Protein AF-A0A377Y3T5-F1 (afdb_monomer_lite)

Organism: Klebsiella pneumoniae (NCBI:txid573)

Sequence (74 aa):
MQQKLVPEIACYVDEDTAMAGLVSIDYGIAIMPRITALSYYNVHILKIKNTIPPPLYLSGDHERQGALSGAGVI

Foldseek 3Di:
DDDDDDDDDLDDDDDPLVVLVCVLVVVDDDDDDDDPSNVVGNHDDDDDDDDDPDDDDDDDDPVVPPPPPPDDDD

Structure (mmCIF, N/CA/C/O backbone):
data_AF-A0A377Y3T5-F1
#
_entry.id   AF-A0A377Y3T5-F1
#
loop_
_atom_site.group_PDB
_atom_site.id
_atom_site.type_symbol
_atom_site.label_atom_id
_atom_site.label_alt_id
_atom_site.label_comp_id
_atom_site.label_asym_id
_atom_site.label_entity_id
_atom_site.label_seq_id
_atom_site.pdbx_PDB_ins_code
_atom_site.Cartn_x
_atom_site.Cartn_y
_atom_site.Cartn_z
_atom_site.occupancy
_atom_site.B_iso_or_equiv
_atom_site.auth_seq_id
_atom_site.auth_comp_id
_atom_site.auth_asym_id
_atom_site.auth_atom_id
_atom_site.pdbx_PDB_model_num
ATOM 1 N N . MET A 1 1 ? -11.829 20.044 13.526 1.00 47.69 1 MET A N 1
ATOM 2 C CA . MET A 1 1 ? -11.039 19.387 14.590 1.00 47.69 1 MET A CA 1
ATOM 3 C C . MET A 1 1 ? -10.236 18.266 13.942 1.00 47.69 1 MET A C 1
ATOM 5 O O . MET A 1 1 ? -10.853 17.400 13.336 1.00 47.69 1 MET A O 1
ATOM 9 N N . GLN A 1 2 ? -8.901 18.306 13.969 1.00 59.56 2 GLN A N 1
ATOM 10 C CA . GLN A 1 2 ? -8.077 17.166 13.536 1.00 59.56 2 GLN A CA 1
ATOM 11 C C . GLN A 1 2 ? -8.095 16.118 14.651 1.00 59.56 2 GLN A C 1
ATOM 13 O O . GLN A 1 2 ? -7.663 16.398 15.767 1.00 59.56 2 GLN A O 1
ATOM 18 N N . GLN A 1 3 ? -8.643 14.936 14.372 1.00 70.12 3 GLN A N 1
ATOM 19 C CA . GLN A 1 3 ? -8.591 13.812 15.303 1.00 70.12 3 GLN A CA 1
ATOM 20 C C . GLN A 1 3 ? -7.183 13.212 15.282 1.00 70.12 3 GLN A C 1
ATOM 22 O O . GLN A 1 3 ? -6.662 12.873 14.221 1.00 70.12 3 GLN A O 1
ATOM 27 N N . LYS A 1 4 ? -6.564 13.091 16.459 1.00 79.94 4 LYS A N 1
ATOM 28 C CA . LYS A 1 4 ? -5.283 12.404 16.627 1.00 79.94 4 LYS A CA 1
ATOM 29 C C . LYS A 1 4 ? -5.544 10.898 16.626 1.00 79.94 4 LYS A C 1
ATOM 31 O O . LYS A 1 4 ? -5.924 10.337 17.647 1.00 79.94 4 LYS A O 1
ATOM 36 N N . LEU A 1 5 ? -5.376 10.273 15.467 1.00 84.38 5 LEU A N 1
ATOM 37 C CA . LEU A 1 5 ? -5.432 8.822 15.307 1.00 84.38 5 LEU A CA 1
ATO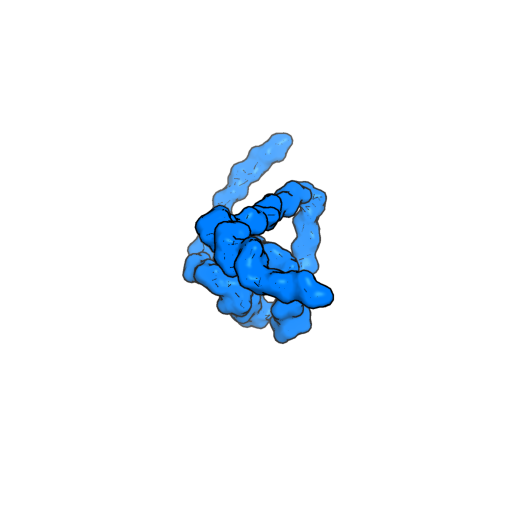M 38 C C . LEU A 1 5 ? -4.018 8.262 15.481 1.00 84.38 5 LEU A C 1
ATOM 40 O O . LEU A 1 5 ? -3.099 8.686 14.783 1.00 84.38 5 LEU A O 1
ATOM 44 N N . VAL A 1 6 ? -3.841 7.344 16.429 1.00 91.56 6 VAL A N 1
ATOM 45 C CA . VAL A 1 6 ? -2.598 6.581 16.600 1.00 91.56 6 VAL A CA 1
ATOM 46 C C . VAL A 1 6 ? -2.867 5.181 16.046 1.00 91.56 6 VAL A C 1
ATOM 48 O O . VAL A 1 6 ? -3.687 4.476 16.635 1.00 91.56 6 VAL A O 1
ATOM 51 N N . PRO A 1 7 ? -2.275 4.796 14.901 1.00 91.12 7 PRO A N 1
ATOM 52 C CA . PRO A 1 7 ? -2.493 3.473 14.330 1.00 91.12 7 PRO A CA 1
ATOM 53 C C . PRO A 1 7 ? -1.778 2.403 15.159 1.00 91.12 7 PRO A C 1
ATOM 55 O O . PRO A 1 7 ? -0.679 2.628 15.666 1.00 91.12 7 PRO A O 1
ATOM 58 N N . GLU A 1 8 ? -2.390 1.229 15.261 1.00 95.00 8 GLU A N 1
ATOM 59 C CA . GLU A 1 8 ? -1.720 0.026 15.747 1.00 95.00 8 GLU A CA 1
ATOM 60 C C . GLU A 1 8 ? -0.845 -0.542 14.623 1.00 95.00 8 GLU A C 1
ATOM 62 O O . GLU A 1 8 ? -1.312 -0.729 13.497 1.00 95.00 8 GLU A O 1
ATOM 67 N N . ILE A 1 9 ? 0.442 -0.759 14.903 1.00 95.19 9 ILE A N 1
ATOM 68 C CA . ILE A 1 9 ? 1.420 -1.178 13.893 1.00 95.19 9 ILE A CA 1
ATOM 69 C C . ILE A 1 9 ? 1.605 -2.691 13.985 1.00 95.19 9 ILE A C 1
ATOM 71 O O . ILE A 1 9 ? 2.206 -3.183 14.936 1.00 95.19 9 ILE A O 1
ATOM 75 N N . ALA A 1 10 ? 1.120 -3.418 12.976 1.00 95.12 10 ALA A N 1
ATOM 76 C CA . ALA A 1 10 ? 1.253 -4.873 12.914 1.00 95.12 10 ALA A CA 1
ATOM 77 C C . ALA A 1 10 ? 2.679 -5.333 12.553 1.00 95.12 10 ALA A C 1
ATOM 79 O O . ALA A 1 10 ? 3.161 -6.332 13.082 1.00 95.12 10 ALA A O 1
ATOM 80 N N . CYS A 1 11 ? 3.351 -4.636 11.629 1.00 95.88 11 CYS A N 1
ATOM 81 C CA . CYS A 1 11 ? 4.730 -4.917 11.222 1.00 95.88 11 CYS A CA 1
ATOM 82 C C . CYS A 1 11 ? 5.342 -3.737 10.448 1.00 95.88 11 CYS A C 1
ATOM 84 O O . CYS A 1 11 ? 4.632 -2.810 10.057 1.00 95.88 11 CYS A O 1
ATOM 86 N N . TYR A 1 12 ? 6.654 -3.804 10.212 1.00 96.81 12 TYR A N 1
ATOM 87 C CA . TYR A 1 12 ? 7.394 -2.893 9.338 1.00 96.81 12 TYR A CA 1
ATOM 88 C C . TYR A 1 12 ? 7.937 -3.668 8.138 1.00 96.81 12 TYR A C 1
ATOM 90 O O . TYR A 1 12 ? 8.441 -4.779 8.303 1.00 96.81 12 TYR A O 1
ATOM 98 N N . VAL A 1 13 ? 7.821 -3.085 6.945 1.00 96.56 13 VAL A N 1
ATOM 99 C CA . VAL A 1 13 ? 8.225 -3.689 5.670 1.00 96.56 13 VAL A CA 1
ATOM 100 C C . VAL A 1 13 ? 8.792 -2.593 4.774 1.00 96.56 13 VAL A C 1
ATOM 102 O O . VAL A 1 13 ? 8.205 -1.516 4.697 1.00 96.56 13 VAL A O 1
ATOM 105 N N . ASP A 1 14 ? 9.902 -2.879 4.096 1.00 96.12 14 ASP A N 1
ATOM 106 C CA . ASP A 1 14 ? 10.581 -1.897 3.240 1.00 96.12 14 ASP A CA 1
ATOM 107 C C . ASP A 1 14 ? 10.0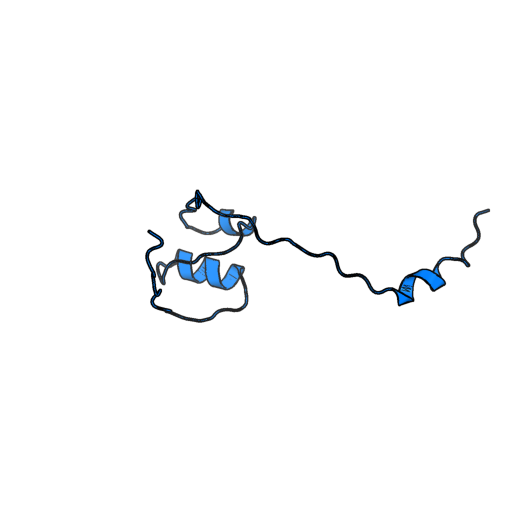17 -1.846 1.810 1.00 96.12 14 ASP A C 1
ATOM 109 O O . ASP A 1 14 ? 10.036 -0.794 1.177 1.00 96.12 14 ASP A O 1
ATOM 113 N N . GLU A 1 15 ? 9.524 -2.972 1.282 1.00 96.12 15 GLU A N 1
ATOM 114 C CA . GLU A 1 15 ? 9.115 -3.091 -0.123 1.00 96.12 15 GLU A CA 1
ATOM 115 C C . GLU A 1 15 ? 7.588 -3.041 -0.309 1.00 96.12 15 GLU A C 1
ATOM 117 O O . GLU A 1 15 ? 6.835 -3.789 0.323 1.00 96.12 15 GLU A O 1
ATOM 122 N N . ASP A 1 16 ? 7.123 -2.210 -1.248 1.00 95.31 16 ASP A N 1
ATOM 123 C CA . ASP A 1 16 ? 5.695 -2.025 -1.545 1.00 95.31 16 ASP A CA 1
ATOM 124 C C . ASP A 1 16 ? 4.990 -3.322 -1.981 1.00 95.31 16 ASP A C 1
ATOM 126 O O . ASP A 1 16 ? 3.821 -3.553 -1.663 1.00 95.31 16 ASP A O 1
ATOM 130 N N . THR A 1 17 ? 5.692 -4.189 -2.714 1.00 96.25 17 THR A N 1
ATOM 131 C CA . THR A 1 17 ? 5.161 -5.475 -3.194 1.00 96.25 17 THR A CA 1
ATOM 132 C C . THR A 1 17 ? 4.925 -6.445 -2.036 1.00 96.25 17 THR A C 1
ATOM 134 O O . THR A 1 17 ? 3.875 -7.086 -1.979 1.00 96.25 17 THR A O 1
ATOM 137 N N . ALA A 1 18 ? 5.846 -6.496 -1.072 1.00 96.12 18 ALA A N 1
ATOM 138 C CA . ALA A 1 18 ? 5.707 -7.290 0.141 1.00 96.12 18 ALA A CA 1
ATOM 139 C C . ALA A 1 18 ? 4.544 -6.783 1.009 1.00 96.12 18 ALA A C 1
ATOM 141 O O . ALA A 1 18 ? 3.744 -7.588 1.490 1.00 96.12 18 ALA A O 1
ATOM 142 N N . MET A 1 19 ? 4.377 -5.460 1.136 1.00 96.69 19 MET A N 1
ATOM 143 C CA . MET A 1 19 ? 3.205 -4.876 1.802 1.00 96.69 19 MET A CA 1
ATOM 144 C C . MET A 1 19 ? 1.893 -5.282 1.120 1.00 96.69 19 MET A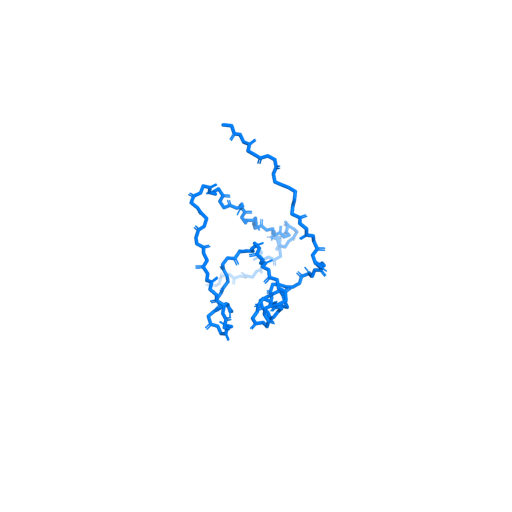 C 1
ATOM 146 O O . MET A 1 19 ? 0.955 -5.705 1.796 1.00 96.69 19 MET A O 1
ATOM 150 N N . ALA A 1 20 ? 1.820 -5.204 -0.213 1.00 96.69 20 ALA A N 1
ATOM 151 C CA . ALA A 1 20 ? 0.636 -5.615 -0.967 1.00 96.69 20 ALA A CA 1
ATOM 152 C C . ALA A 1 20 ? 0.312 -7.108 -0.779 1.00 96.69 20 ALA A C 1
ATOM 154 O O . ALA A 1 20 ? -0.855 -7.465 -0.608 1.00 96.69 20 ALA A O 1
ATOM 155 N N . GLY A 1 21 ? 1.339 -7.963 -0.743 1.00 96.50 21 GLY A N 1
ATOM 156 C CA . GLY A 1 21 ? 1.197 -9.386 -0.445 1.00 96.50 21 GLY A CA 1
ATOM 157 C C . GLY A 1 21 ? 0.570 -9.639 0.927 1.00 96.50 21 GLY A C 1
ATOM 158 O O . GLY A 1 21 ? -0.393 -10.398 1.022 1.00 96.50 21 GLY A O 1
ATOM 159 N N . LEU A 1 22 ? 1.038 -8.950 1.972 1.00 97.38 22 LEU A N 1
ATOM 160 C CA . LEU A 1 22 ? 0.486 -9.078 3.328 1.00 97.38 22 LEU A CA 1
ATOM 161 C C . LEU A 1 22 ? -0.976 -8.622 3.413 1.00 97.38 22 LEU A C 1
ATOM 163 O O . LEU A 1 22 ? -1.803 -9.302 4.019 1.00 97.38 22 LEU A O 1
ATOM 167 N N . VAL A 1 23 ?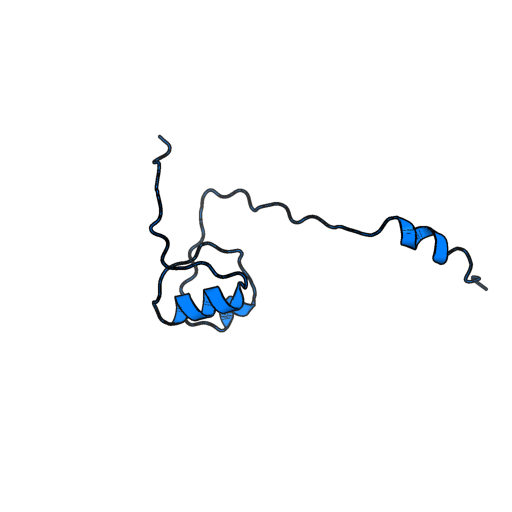 -1.322 -7.504 2.772 1.00 97.12 23 VAL A N 1
ATOM 168 C CA . VAL A 1 23 ? -2.713 -7.025 2.724 1.00 97.12 23 VAL A CA 1
ATOM 169 C C . VAL A 1 23 ? -3.614 -8.013 1.974 1.00 97.12 23 VAL A C 1
ATOM 171 O O . VAL A 1 23 ? -4.759 -8.204 2.364 1.00 97.12 23 VAL A O 1
ATOM 174 N N . SER A 1 24 ? -3.105 -8.687 0.936 1.00 97.50 24 SER A N 1
ATOM 175 C CA . SER A 1 24 ? -3.894 -9.636 0.133 1.00 97.50 24 SER A CA 1
ATOM 176 C C . SER A 1 24 ? -4.291 -10.929 0.855 1.00 97.50 24 SER A C 1
ATOM 178 O O . SER A 1 24 ? -5.159 -11.650 0.367 1.00 97.50 24 SER A O 1
ATOM 180 N N . ILE A 1 25 ? -3.668 -11.216 2.002 1.00 97.19 25 ILE A N 1
ATOM 181 C CA . ILE A 1 25 ? -3.984 -12.358 2.873 1.00 97.19 25 ILE A CA 1
ATOM 182 C C . ILE A 1 25 ? -4.654 -11.924 4.186 1.00 97.19 25 ILE A C 1
ATOM 184 O O . ILE A 1 25 ? -4.605 -12.657 5.171 1.00 97.19 25 ILE A O 1
ATOM 188 N N . ASP A 1 26 ? -5.230 -10.718 4.218 1.00 96.44 26 ASP A N 1
ATOM 189 C CA . ASP A 1 26 ? -5.908 -10.132 5.381 1.00 96.44 26 ASP A CA 1
ATOM 190 C C . ASP A 1 26 ? -5.020 -9.992 6.636 1.00 96.44 26 ASP A C 1
ATOM 192 O O . ASP A 1 26 ? -5.519 -9.953 7.761 1.00 96.44 26 ASP A O 1
ATOM 196 N N . TYR A 1 27 ? -3.695 -9.860 6.476 1.00 97.00 27 TYR A N 1
ATOM 197 C CA . TYR A 1 27 ? -2.791 -9.617 7.612 1.00 97.00 27 TYR A CA 1
ATOM 198 C C . TYR A 1 27 ? -3.009 -8.230 8.246 1.00 97.00 27 TYR A C 1
ATOM 200 O O . TYR A 1 27 ? -2.743 -8.021 9.428 1.00 97.00 27 TYR A O 1
ATOM 208 N N . GLY A 1 28 ? -3.488 -7.261 7.461 1.00 95.12 28 GLY A N 1
ATOM 209 C CA . GLY A 1 28 ? -3.761 -5.902 7.916 1.00 95.12 28 GLY A CA 1
ATOM 210 C C . GLY A 1 28 ? -4.117 -4.956 6.770 1.00 95.12 28 GLY A C 1
ATOM 211 O O . GLY A 1 28 ? -4.391 -5.382 5.651 1.00 95.12 28 GLY A O 1
ATOM 212 N N . ILE A 1 29 ? -4.087 -3.652 7.051 1.00 95.75 29 ILE A N 1
ATOM 213 C CA . ILE A 1 29 ? -4.299 -2.584 6.064 1.00 95.75 29 ILE A CA 1
ATOM 214 C C . ILE A 1 29 ? -3.016 -1.776 5.862 1.00 95.75 29 ILE A C 1
ATOM 216 O O . ILE A 1 29 ? -2.218 -1.632 6.786 1.00 95.75 29 ILE A O 1
ATOM 220 N N . ALA A 1 30 ? -2.841 -1.201 4.672 1.00 95.44 30 ALA A N 1
ATOM 221 C CA . ALA A 1 30 ? -1.684 -0.371 4.348 1.00 95.44 30 ALA A CA 1
ATOM 222 C C . ALA A 1 30 ? -2.100 0.971 3.733 1.00 95.44 30 ALA A C 1
ATOM 224 O O . ALA A 1 30 ? -3.050 1.053 2.951 1.00 95.44 30 ALA A O 1
ATOM 225 N N . ILE A 1 31 ? -1.349 2.024 4.064 1.00 92.88 31 ILE A N 1
ATOM 226 C CA . ILE A 1 31 ? -1.387 3.319 3.379 1.00 92.88 31 ILE A CA 1
ATOM 227 C C . ILE A 1 31 ? -0.085 3.429 2.592 1.00 92.88 31 ILE A C 1
ATOM 229 O O . ILE A 1 31 ? 0.978 3.594 3.179 1.00 92.88 31 ILE A O 1
ATOM 233 N N . MET A 1 32 ? -0.172 3.335 1.268 1.00 92.00 32 MET A N 1
ATOM 234 C CA . MET A 1 32 ? 0.988 3.355 0.375 1.00 92.00 32 MET A CA 1
ATOM 235 C C . MET A 1 32 ? 0.641 4.041 -0.955 1.00 92.00 32 MET A C 1
ATOM 237 O O . MET A 1 32 ? -0.546 4.245 -1.250 1.00 92.00 32 MET A O 1
ATOM 241 N N . PRO A 1 33 ? 1.641 4.427 -1.767 1.00 91.50 33 PRO A N 1
ATOM 242 C CA . PRO A 1 33 ? 1.403 4.951 -3.102 1.00 91.50 33 PRO A CA 1
ATOM 243 C C . PRO A 1 33 ? 0.630 3.962 -3.975 1.00 91.50 33 PRO A C 1
ATOM 245 O O . PRO A 1 33 ? 0.711 2.742 -3.825 1.00 91.50 33 PRO A O 1
ATOM 248 N N . ARG A 1 34 ? -0.111 4.491 -4.949 1.00 91.75 34 ARG A N 1
ATOM 249 C CA . ARG A 1 34 ? -0.776 3.642 -5.935 1.00 91.75 34 ARG A CA 1
ATOM 250 C C . ARG A 1 34 ? 0.232 3.195 -6.993 1.00 91.75 34 ARG A C 1
ATOM 252 O O . ARG A 1 34 ? 0.595 3.988 -7.856 1.00 91.75 34 ARG A O 1
ATOM 259 N N . ILE A 1 35 ? 0.610 1.921 -6.956 1.00 93.62 35 ILE A N 1
ATOM 260 C CA . ILE A 1 35 ? 1.480 1.273 -7.949 1.00 93.62 35 ILE A CA 1
ATOM 261 C C . ILE A 1 35 ? 0.688 0.319 -8.854 1.00 93.62 35 ILE A C 1
ATOM 263 O O . ILE A 1 35 ? -0.380 -0.171 -8.484 1.00 93.62 35 ILE A O 1
ATOM 267 N N . THR A 1 36 ? 1.211 0.036 -10.049 1.00 94.81 36 THR A N 1
ATOM 268 C CA . THR A 1 36 ? 0.580 -0.876 -11.025 1.00 94.81 36 THR A CA 1
ATOM 269 C C . THR A 1 36 ? 0.467 -2.305 -10.501 1.00 94.81 36 THR A C 1
ATOM 271 O O . THR A 1 36 ? -0.517 -2.984 -10.796 1.00 94.81 36 THR A O 1
ATOM 274 N N . ALA A 1 37 ? 1.423 -2.734 -9.670 1.00 93.88 37 ALA A N 1
ATOM 275 C CA . ALA A 1 37 ? 1.454 -4.074 -9.098 1.00 93.88 37 ALA A CA 1
ATOM 276 C C . ALA A 1 37 ? 0.182 -4.418 -8.303 1.00 93.88 37 ALA A C 1
ATOM 278 O O . ALA A 1 37 ? -0.230 -5.572 -8.311 1.00 93.88 37 ALA A O 1
ATOM 279 N N . LEU A 1 38 ? -0.497 -3.428 -7.702 1.00 95.38 38 LEU A N 1
ATOM 280 C CA . LEU A 1 38 ? -1.729 -3.639 -6.925 1.00 95.38 38 LEU A CA 1
ATOM 281 C C . LEU A 1 38 ? -2.873 -4.256 -7.733 1.00 95.38 38 LEU A C 1
ATOM 283 O O . LEU A 1 38 ? -3.762 -4.859 -7.147 1.00 95.38 38 LEU A O 1
ATOM 287 N N . SER A 1 39 ? -2.851 -4.133 -9.062 1.00 95.75 39 SER A N 1
ATOM 288 C CA . SER A 1 39 ? -3.845 -4.772 -9.934 1.00 95.75 39 SER A CA 1
ATOM 289 C C . SER A 1 39 ? -3.751 -6.302 -9.971 1.00 95.75 39 SER A C 1
ATOM 291 O O . SER A 1 39 ? -4.713 -6.948 -10.377 1.00 95.75 39 SER A O 1
ATOM 293 N N . TYR A 1 40 ? -2.627 -6.877 -9.529 1.00 96.75 40 TYR A N 1
ATOM 294 C CA . TYR A 1 40 ? -2.404 -8.325 -9.480 1.00 96.75 40 TYR A CA 1
ATOM 295 C C . TYR A 1 40 ? -2.687 -8.944 -8.103 1.00 96.75 40 TYR A C 1
ATOM 297 O O . TYR A 1 40 ? -2.635 -10.163 -7.970 1.00 96.75 40 TYR A O 1
ATOM 305 N N . TYR A 1 41 ? -2.987 -8.130 -7.086 1.00 96.56 41 TYR A N 1
ATOM 306 C CA . TYR A 1 41 ? -3.303 -8.600 -5.737 1.00 96.56 41 TYR A CA 1
ATOM 307 C C . TYR A 1 41 ? -4.809 -8.548 -5.483 1.00 96.56 41 TYR A C 1
ATOM 309 O O . TYR A 1 41 ? -5.505 -7.647 -5.951 1.00 96.56 41 TYR A O 1
ATOM 317 N N . ASN A 1 42 ? -5.314 -9.491 -4.688 1.00 97.25 42 ASN A N 1
ATOM 318 C CA . ASN A 1 42 ? -6.702 -9.490 -4.233 1.00 97.25 42 ASN A CA 1
ATOM 319 C C . ASN A 1 42 ? -6.902 -8.461 -3.105 1.00 97.25 42 ASN A C 1
ATOM 321 O O . ASN A 1 42 ? -6.978 -8.820 -1.936 1.00 97.25 42 ASN A O 1
ATOM 325 N N . VAL A 1 43 ? -6.915 -7.170 -3.447 1.00 96.38 43 VAL A N 1
ATOM 326 C CA . VAL A 1 43 ? -7.022 -6.065 -2.482 1.00 96.38 43 VAL A CA 1
ATOM 327 C C . VAL A 1 43 ? -8.054 -5.029 -2.918 1.00 96.38 43 VAL A C 1
ATOM 329 O O . VAL A 1 43 ? -8.226 -4.737 -4.103 1.00 96.38 43 VAL A O 1
ATOM 332 N N . HIS A 1 44 ? -8.716 -4.406 -1.945 1.00 96.25 44 HIS A N 1
ATOM 333 C CA . HIS A 1 44 ? -9.617 -3.283 -2.193 1.00 96.25 44 HIS A CA 1
ATOM 334 C C . HIS A 1 44 ? -8.892 -1.946 -2.014 1.00 96.25 44 HIS A C 1
ATOM 336 O O . HIS A 1 44 ? -8.412 -1.615 -0.933 1.00 96.25 44 HIS A O 1
ATOM 342 N N . ILE A 1 45 ? -8.840 -1.145 -3.082 1.00 95.38 45 ILE A N 1
ATOM 343 C CA . ILE A 1 45 ? -8.150 0.151 -3.084 1.00 95.38 45 ILE A CA 1
ATOM 344 C C . ILE A 1 45 ? -9.138 1.270 -2.739 1.00 95.38 45 ILE A C 1
ATOM 346 O O . ILE A 1 45 ? -10.072 1.544 -3.495 1.00 95.38 45 ILE A O 1
ATOM 350 N N . LEU A 1 46 ? -8.894 1.971 -1.629 1.00 94.12 46 LEU A N 1
ATOM 351 C CA . LEU A 1 46 ? -9.692 3.118 -1.190 1.00 94.12 46 LEU A CA 1
ATOM 352 C C . LEU A 1 46 ? -8.984 4.439 -1.517 1.00 94.12 46 LEU A C 1
ATOM 354 O O . LEU A 1 46 ? -7.809 4.630 -1.208 1.00 94.12 46 LEU A O 1
ATOM 358 N N . LYS A 1 47 ? -9.708 5.390 -2.123 1.00 90.81 47 LYS A N 1
ATOM 359 C CA . LYS A 1 47 ? -9.175 6.729 -2.412 1.00 90.81 47 LYS A CA 1
ATOM 360 C C . LYS A 1 47 ? -9.302 7.630 -1.185 1.00 90.81 47 LYS A C 1
ATOM 362 O O . LYS A 1 47 ? -10.408 7.906 -0.722 1.00 90.81 47 LYS A O 1
ATOM 367 N N . ILE A 1 48 ? -8.178 8.160 -0.715 1.00 89.31 48 ILE A N 1
ATOM 368 C CA . ILE A 1 48 ? -8.158 9.149 0.365 1.00 89.31 48 ILE A CA 1
ATOM 369 C C . ILE A 1 48 ? -8.527 10.522 -0.225 1.00 89.31 48 ILE A C 1
ATOM 371 O O . ILE A 1 48 ? -7.911 10.977 -1.186 1.00 89.31 48 ILE A O 1
ATOM 375 N N . LYS A 1 49 ? -9.573 11.167 0.309 1.00 84.75 49 LYS A N 1
ATOM 376 C CA . LYS A 1 49 ? -10.152 12.400 -0.268 1.00 84.75 49 LYS A CA 1
ATOM 377 C C . LYS A 1 49 ? -9.303 13.659 -0.041 1.00 84.75 49 LYS A C 1
ATOM 379 O O . LYS A 1 49 ? -9.274 14.520 -0.910 1.00 84.75 49 LYS A O 1
ATOM 384 N N . ASN A 1 50 ? -8.618 13.753 1.099 1.00 78.31 50 ASN A N 1
ATOM 385 C CA . ASN A 1 50 ? -7.921 14.965 1.545 1.00 78.31 50 ASN A CA 1
ATOM 386 C C . ASN A 1 50 ? -6.402 14.751 1.607 1.00 78.31 50 ASN A C 1
ATOM 388 O O . ASN A 1 50 ? -5.819 14.853 2.686 1.00 78.31 50 ASN A O 1
ATOM 392 N N . THR A 1 51 ? -5.755 14.412 0.489 1.00 72.25 51 THR A N 1
ATOM 393 C CA . THR A 1 51 ? -4.289 14.258 0.461 1.00 72.25 51 THR A CA 1
ATOM 394 C C . THR A 1 51 ? -3.641 15.222 -0.514 1.00 72.25 51 THR A C 1
ATOM 396 O O . THR A 1 51 ? -4.152 15.474 -1.605 1.00 72.25 51 THR A O 1
ATOM 399 N N . ILE A 1 52 ? -2.490 15.747 -0.101 1.00 72.81 52 ILE A N 1
ATOM 400 C CA . ILE A 1 52 ? -1.498 16.312 -1.006 1.00 72.81 52 ILE A CA 1
ATOM 401 C C . ILE A 1 52 ? -0.538 15.151 -1.293 1.00 72.81 52 ILE A C 1
ATOM 403 O O . ILE A 1 52 ? 0.055 14.637 -0.340 1.00 72.81 52 ILE A O 1
ATOM 407 N N . PRO A 1 53 ? -0.431 14.662 -2.541 1.00 75.12 53 PRO A N 1
ATOM 408 C CA . PRO A 1 53 ? 0.508 13.595 -2.856 1.00 75.12 53 PRO A CA 1
ATOM 409 C C . PRO A 1 53 ? 1.940 14.065 -2.553 1.00 75.12 53 PRO A C 1
ATOM 411 O O . PRO A 1 53 ? 2.273 15.211 -2.867 1.00 75.12 53 PRO A O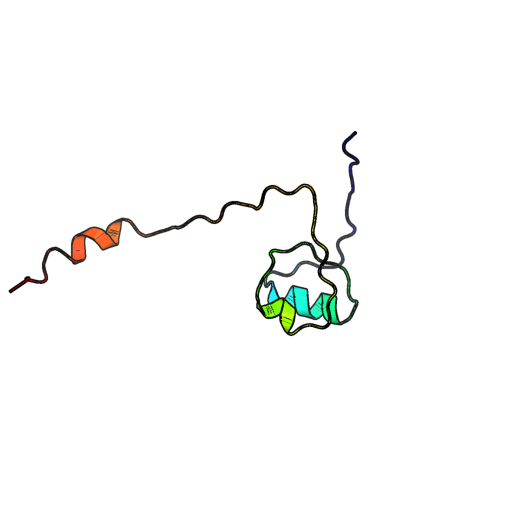 1
ATOM 414 N N . PRO A 1 54 ? 2.781 13.220 -1.932 1.00 79.12 54 PRO A N 1
ATOM 415 C CA . PRO A 1 54 ? 4.164 13.585 -1.666 1.00 79.12 54 PRO A CA 1
ATOM 416 C C . PRO A 1 54 ? 4.905 13.848 -2.992 1.00 79.12 54 PRO A C 1
ATOM 418 O O . PRO A 1 54 ? 4.702 13.103 -3.956 1.00 79.12 54 PRO A O 1
ATOM 421 N N . PRO A 1 55 ? 5.738 14.903 -3.074 1.00 82.12 55 PRO A N 1
ATOM 422 C CA . PRO A 1 55 ? 6.507 15.193 -4.278 1.00 82.12 55 PRO A CA 1
ATOM 423 C C . PRO A 1 55 ? 7.558 14.105 -4.523 1.00 82.12 55 PRO A C 1
ATOM 425 O O . PRO A 1 55 ? 8.253 13.679 -3.602 1.00 82.12 55 PRO A O 1
ATOM 428 N N . LEU A 1 56 ? 7.690 13.680 -5.781 1.00 85.75 56 LEU A N 1
ATOM 429 C CA . LEU A 1 56 ? 8.776 12.814 -6.233 1.00 85.75 56 LEU A CA 1
ATOM 430 C C . LEU A 1 56 ? 9.917 13.690 -6.763 1.00 85.75 56 LEU A C 1
ATOM 432 O O . LEU A 1 56 ? 9.696 14.519 -7.646 1.00 85.75 56 LEU A O 1
ATOM 436 N N . TYR A 1 57 ? 11.124 13.510 -6.228 1.00 88.25 57 TYR A N 1
ATOM 437 C CA . TYR A 1 57 ? 12.301 14.284 -6.623 1.00 88.25 57 TYR A CA 1
ATOM 438 C C . TYR A 1 57 ? 13.153 13.516 -7.631 1.00 88.25 57 TYR A C 1
ATOM 440 O O . TYR A 1 57 ? 13.375 12.316 -7.487 1.00 88.25 57 TYR A O 1
ATOM 448 N N . LEU A 1 58 ? 13.657 14.232 -8.636 1.00 88.38 58 LEU A N 1
ATOM 449 C CA . LEU A 1 58 ? 14.681 13.730 -9.544 1.00 88.38 58 LEU A CA 1
ATOM 450 C C . LEU A 1 58 ? 16.051 14.113 -8.983 1.00 88.38 58 LEU A C 1
ATOM 452 O O . LEU A 1 58 ? 16.315 15.289 -8.734 1.00 88.38 58 LEU A O 1
ATOM 456 N N . SER A 1 59 ? 16.921 13.126 -8.803 1.00 88.19 59 SER A N 1
ATOM 457 C CA . SER A 1 59 ? 18.316 13.329 -8.416 1.00 88.19 59 SER A CA 1
ATOM 458 C C . SER A 1 59 ? 19.213 12.854 -9.553 1.00 88.19 59 SER A C 1
ATOM 460 O O . SER A 1 59 ? 18.996 11.780 -10.110 1.00 88.19 59 SER A O 1
ATOM 462 N N . GLY A 1 60 ? 20.197 13.669 -9.922 1.00 89.94 60 GLY A N 1
ATOM 463 C CA . GLY A 1 60 ? 21.183 13.342 -10.945 1.00 89.94 60 GLY A CA 1
ATOM 464 C C . GLY A 1 60 ? 22.556 13.859 -10.541 1.00 89.94 60 GLY A C 1
ATOM 465 O O . GLY A 1 60 ? 22.664 14.937 -9.955 1.00 89.94 60 GLY A O 1
ATOM 466 N N . ASP A 1 61 ? 23.594 13.086 -10.852 1.00 83.12 61 ASP A N 1
ATOM 467 C CA . ASP A 1 61 ? 24.975 13.446 -10.536 1.00 83.12 61 ASP A CA 1
ATOM 468 C C . ASP A 1 61 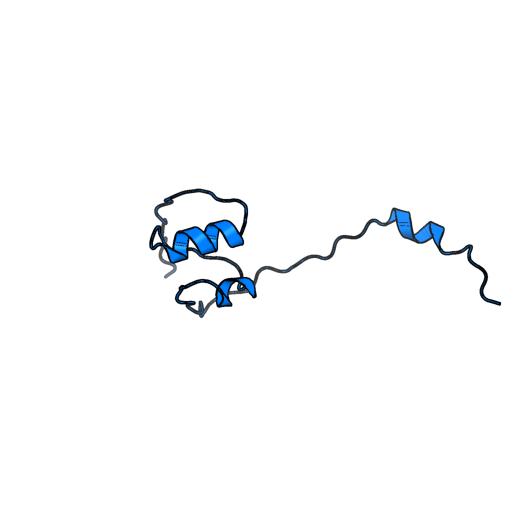? 25.443 14.593 -11.438 1.00 83.12 61 ASP A C 1
ATOM 470 O O . ASP A 1 61 ? 25.503 14.462 -12.664 1.00 83.12 61 ASP A O 1
ATOM 474 N N . HIS A 1 62 ? 25.818 15.717 -10.829 1.00 69.50 62 HIS A N 1
ATOM 475 C CA . HIS A 1 62 ? 26.322 16.892 -11.546 1.00 69.50 62 HIS A CA 1
ATOM 476 C C . HIS A 1 62 ? 27.648 16.608 -12.290 1.00 69.50 62 HIS A C 1
ATOM 478 O O . HIS A 1 62 ? 27.910 17.184 -13.343 1.00 69.50 62 HIS A O 1
ATOM 484 N N . GLU A 1 63 ? 28.470 15.667 -11.811 1.00 63.66 63 GLU A N 1
ATOM 485 C CA . GLU A 1 63 ? 29.801 15.385 -12.378 1.00 63.66 63 GLU A CA 1
ATOM 486 C C . GLU A 1 63 ? 29.789 14.718 -13.767 1.00 63.66 63 GLU A C 1
ATOM 488 O O . GLU A 1 63 ? 30.786 14.775 -14.487 1.00 63.66 63 GLU A O 1
ATOM 493 N N . ARG A 1 64 ? 28.670 14.130 -14.215 1.00 58.19 64 ARG A N 1
ATOM 494 C CA . ARG A 1 64 ? 28.606 13.463 -15.533 1.00 58.19 64 ARG A CA 1
ATOM 495 C C . ARG A 1 64 ? 28.413 14.415 -16.719 1.00 58.19 64 ARG A C 1
ATOM 497 O O . ARG A 1 64 ? 28.506 13.973 -17.863 1.00 58.19 64 ARG A O 1
ATOM 504 N N . GLN A 1 65 ? 28.177 15.707 -16.489 1.00 55.59 65 GLN A N 1
ATOM 505 C CA . GLN A 1 65 ? 27.882 16.665 -17.566 1.00 55.59 65 GLN A CA 1
ATOM 506 C C . GLN A 1 65 ? 29.123 17.141 -18.346 1.00 55.59 65 GLN A C 1
ATOM 508 O O . GLN A 1 65 ? 28.978 17.637 -19.460 1.00 55.59 65 GLN A O 1
ATOM 513 N N . GLY A 1 66 ? 30.344 16.915 -17.843 1.00 53.66 66 GLY A N 1
ATOM 514 C CA . GLY A 1 66 ? 31.589 17.274 -18.544 1.00 53.66 66 GLY A CA 1
ATOM 515 C C . GLY A 1 66 ? 32.095 16.256 -19.580 1.00 53.66 66 GLY A C 1
ATOM 516 O O . GLY A 1 66 ? 32.946 16.594 -20.397 1.00 53.66 66 GLY A O 1
ATOM 517 N N . ALA A 1 67 ? 31.591 15.016 -19.582 1.00 53.69 67 ALA A N 1
ATOM 518 C CA . ALA A 1 67 ? 32.171 13.921 -20.374 1.00 53.69 67 ALA A CA 1
ATOM 519 C C . ALA A 1 67 ? 31.602 13.771 -21.801 1.00 53.69 67 ALA A C 1
ATOM 521 O O . ALA A 1 67 ? 32.123 12.984 -22.586 1.00 53.69 67 ALA A O 1
ATOM 522 N N . LEU A 1 68 ? 30.552 14.520 -22.161 1.00 53.75 68 LEU A N 1
ATOM 523 C CA . LEU A 1 68 ? 29.890 14.418 -23.474 1.00 53.75 68 LEU A CA 1
ATOM 524 C C . LEU A 1 68 ? 30.236 15.562 -24.444 1.00 53.75 68 LEU A C 1
ATOM 526 O O . LEU A 1 68 ? 29.800 15.538 -25.589 1.00 53.75 68 LEU A O 1
ATOM 530 N N . SER A 1 69 ? 31.075 16.526 -24.044 1.00 52.19 69 SER A N 1
ATOM 531 C CA . SER A 1 69 ? 31.506 17.643 -24.910 1.00 52.19 69 SER A CA 1
ATOM 532 C C . SER A 1 69 ? 32.584 17.263 -25.950 1.00 52.19 69 SER A C 1
ATOM 534 O O . SER A 1 69 ? 33.072 18.140 -26.661 1.00 52.19 69 SER A O 1
ATOM 536 N N . GLY A 1 70 ? 32.995 15.990 -26.034 1.00 51.06 70 GLY A N 1
ATOM 537 C CA . GLY A 1 70 ? 34.113 15.536 -26.880 1.00 51.06 70 GLY A CA 1
ATOM 538 C C . GLY A 1 70 ? 33.759 14.584 -28.028 1.00 51.06 70 GLY A C 1
ATOM 539 O O . GLY A 1 70 ? 34.652 14.204 -28.781 1.00 51.06 70 GLY A O 1
ATOM 540 N N . ALA A 1 71 ? 32.496 14.178 -28.185 1.00 47.72 71 ALA A N 1
ATOM 541 C CA . ALA A 1 71 ? 32.079 13.346 -29.314 1.00 47.72 71 ALA A CA 1
ATOM 542 C C . ALA A 1 71 ? 31.638 14.252 -30.470 1.00 47.72 71 ALA A C 1
ATOM 544 O O . ALA A 1 71 ? 30.565 14.851 -30.428 1.00 47.72 71 ALA A O 1
ATOM 545 N N . GLY A 1 72 ? 32.518 14.391 -31.463 1.00 46.53 72 GLY A N 1
ATOM 546 C CA . GLY A 1 72 ? 32.313 15.217 -32.646 1.00 46.53 72 GLY A CA 1
ATOM 547 C C . GLY A 1 72 ? 30.989 14.936 -33.355 1.00 46.53 72 GLY A C 1
ATOM 548 O O . GLY A 1 72 ? 30.646 13.790 -33.641 1.00 46.53 72 GLY A O 1
ATOM 549 N N . VAL A 1 73 ? 30.278 16.016 -33.663 1.00 38.91 73 VAL A N 1
ATOM 550 C CA . VAL A 1 73 ? 29.243 16.036 -34.694 1.00 38.91 73 VAL A CA 1
ATOM 551 C C . VAL A 1 73 ? 29.964 16.337 -36.005 1.00 38.91 73 VAL A C 1
ATOM 553 O O . VAL A 1 73 ? 30.549 17.411 -36.156 1.00 38.91 73 VAL A O 1
ATOM 556 N N . ILE A 1 74 ? 29.988 15.339 -36.885 1.00 41.97 74 ILE A N 1
ATOM 557 C CA . ILE A 1 74 ? 30.276 15.485 -38.318 1.00 41.97 74 ILE A CA 1
ATOM 558 C C . ILE A 1 74 ? 29.021 16.022 -39.001 1.00 41.97 74 ILE A C 1
ATOM 560 O O . ILE A 1 74 ? 27.922 15.572 -38.597 1.00 41.97 74 ILE A O 1
#

pLDDT: mean 83.6, std 17.08, range [38.91, 97.5]

Secondary structure (DSSP, 8-state):
-------------S-HHHHHHHHHTTS--------GGGGGSS-PPPPPSS--PPPPPP---GGGGGTTTTS---

Radius of gyration: 20.63 Å; chains: 1; bounding box: 45×32×55 Å